Protein AF-A0A6I9YWY0-F1 (afdb_monomer_lite)

InterPro domains:
  IPR008996 Cytokine IL1/FGF [SSF50353] (73-95)

Secondary structure (DSSP, 8-state):
-HHHHHHHHHHHHHHS-S-------S------S---S--HHHHHHHHHHHHHHT-------PPPPP---------B-TTS-EEEE-TTS-EEEE-

Structure (mmCIF, N/CA/C/O backbone):
data_AF-A0A6I9YWY0-F1
#
_entry.id   AF-A0A6I9YWY0-F1
#
loop_
_atom_site.group_PDB
_atom_site.id
_atom_site.type_symbol
_atom_site.label_atom_id
_atom_site.label_alt_id
_atom_site.label_comp_id
_atom_site.label_asym_id
_atom_site.label_entity_id
_atom_site.label_seq_id
_atom_site.pdbx_PDB_ins_code
_atom_site.Cartn_x
_atom_site.Cartn_y
_atom_site.Cartn_z
_atom_site.occupancy
_atom_site.B_iso_or_equiv
_atom_site.auth_seq_id
_atom_site.auth_comp_id
_atom_site.auth_asym_id
_atom_site.auth_atom_id
_atom_site.pdbx_PDB_model_num
ATOM 1 N N . MET A 1 1 ? -9.052 19.949 27.495 1.00 52.38 1 MET A N 1
ATOM 2 C CA . MET A 1 1 ? -10.332 20.537 27.028 1.00 52.38 1 MET A CA 1
ATOM 3 C C . MET A 1 1 ? -11.480 20.469 28.057 1.00 52.38 1 MET A C 1
ATOM 5 O O . MET A 1 1 ? -12.296 21.376 28.067 1.00 52.38 1 MET A O 1
ATOM 9 N N . ALA A 1 2 ? -11.536 19.489 28.977 1.00 59.00 2 ALA A N 1
ATOM 10 C CA . ALA A 1 2 ? -12.603 19.392 29.998 1.00 59.00 2 ALA A CA 1
ATOM 11 C C . ALA A 1 2 ? -12.591 20.495 31.088 1.00 59.00 2 ALA A C 1
ATOM 13 O O . ALA A 1 2 ? -13.635 20.833 31.642 1.00 59.00 2 ALA A O 1
ATOM 14 N N . ALA A 1 3 ? -11.428 21.084 31.387 1.00 71.31 3 ALA A N 1
ATOM 15 C CA . ALA A 1 3 ? -11.296 22.133 32.405 1.00 71.31 3 ALA A CA 1
ATOM 16 C C . ALA A 1 3 ? -12.018 23.442 32.029 1.00 71.31 3 ALA A C 1
ATOM 18 O O . ALA A 1 3 ? -12.588 24.099 32.898 1.00 71.31 3 ALA A O 1
ATOM 19 N N . LEU A 1 4 ? -12.057 23.784 30.735 1.00 73.50 4 LEU A N 1
ATOM 20 C CA . LEU A 1 4 ? -12.709 25.005 30.251 1.00 73.50 4 LEU A CA 1
ATOM 21 C C . LEU A 1 4 ? -14.233 24.924 30.401 1.00 73.50 4 LEU A C 1
ATOM 23 O O . LEU A 1 4 ? -14.849 25.853 30.913 1.00 73.50 4 LEU A O 1
ATOM 27 N N . ALA A 1 5 ? -14.830 23.780 30.057 1.00 78.38 5 ALA A N 1
ATOM 28 C CA . ALA A 1 5 ? -16.263 23.549 30.238 1.00 78.38 5 ALA A CA 1
ATOM 29 C C . ALA A 1 5 ? -16.679 23.632 31.720 1.00 78.38 5 ALA A C 1
ATOM 31 O O . ALA A 1 5 ? -17.687 24.255 32.050 1.00 78.38 5 ALA A O 1
ATOM 32 N N . SER A 1 6 ? -15.870 23.066 32.623 1.00 80.38 6 SER A N 1
ATOM 33 C CA . SER A 1 6 ? -16.100 23.153 3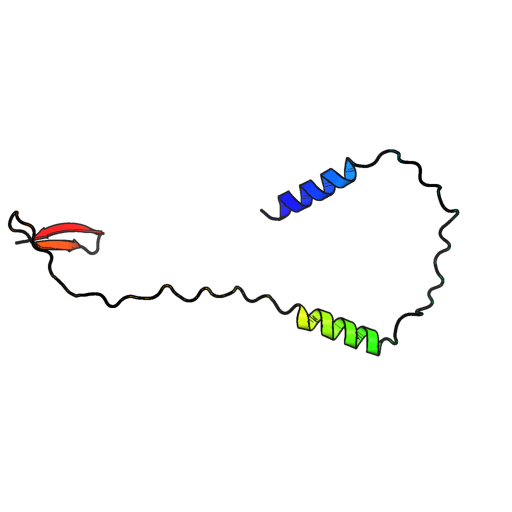4.071 1.00 80.38 6 SER A CA 1
ATOM 34 C C . SER A 1 6 ? -16.016 24.587 34.604 1.00 80.38 6 SER A C 1
ATOM 36 O O . SER A 1 6 ? -16.810 24.956 35.471 1.00 80.38 6 SER A O 1
ATOM 38 N N . SER A 1 7 ? -15.094 25.401 34.076 1.00 82.19 7 SER A N 1
ATOM 39 C CA . SER A 1 7 ? -14.963 26.818 34.443 1.00 82.19 7 SER A CA 1
ATOM 40 C C . SER A 1 7 ? -16.201 27.623 34.029 1.00 82.19 7 SER A C 1
ATOM 42 O O . SER A 1 7 ? -16.809 28.300 34.857 1.00 82.19 7 SER A O 1
ATOM 44 N N . LEU A 1 8 ? -16.667 27.445 32.787 1.00 83.69 8 LEU A N 1
ATOM 45 C CA . LEU A 1 8 ? -17.837 28.157 32.256 1.00 83.69 8 LEU A CA 1
ATOM 46 C C . LEU A 1 8 ? -19.128 27.858 33.036 1.00 83.69 8 LEU A C 1
ATOM 48 O O . LEU A 1 8 ? -19.965 28.741 33.220 1.00 83.69 8 LEU A O 1
ATOM 52 N N . ILE A 1 9 ? -19.299 26.629 33.536 1.00 79.81 9 ILE A N 1
ATOM 53 C CA . ILE A 1 9 ? -20.474 26.256 34.342 1.00 79.81 9 ILE A CA 1
ATOM 54 C C . ILE A 1 9 ? -20.466 26.958 35.706 1.00 79.81 9 ILE A C 1
ATOM 56 O O . ILE A 1 9 ? -21.526 27.392 36.161 1.00 79.81 9 ILE A O 1
ATOM 60 N N . ARG A 1 10 ? -19.302 27.074 36.363 1.00 80.69 10 ARG A N 1
ATOM 61 C CA . ARG A 1 10 ? -19.176 27.800 37.641 1.00 80.69 10 ARG A CA 1
ATOM 62 C C . ARG A 1 10 ? -19.452 29.281 37.446 1.00 80.69 10 ARG A C 1
ATOM 64 O O . ARG A 1 10 ? -20.302 29.830 38.136 1.00 80.69 10 ARG A O 1
ATOM 71 N N . GLN A 1 11 ? -18.854 29.859 36.411 1.00 79.00 11 GLN A N 1
ATOM 72 C CA . GLN A 1 11 ? -19.044 31.259 36.060 1.00 79.00 11 GLN A CA 1
ATOM 73 C C . GLN A 1 11 ? -20.523 31.574 35.766 1.00 79.00 11 GLN A C 1
ATOM 75 O O . GLN A 1 11 ? -21.066 32.554 36.264 1.00 79.00 11 GLN A O 1
ATOM 80 N N . LYS A 1 12 ? -21.233 30.684 35.055 1.00 76.69 12 LYS A N 1
ATOM 81 C CA . LYS A 1 12 ? -22.678 30.828 34.795 1.00 76.69 12 LYS A CA 1
ATOM 82 C C . LYS A 1 12 ? -23.543 30.741 36.061 1.00 76.69 12 LYS A C 1
ATOM 84 O O . LYS A 1 12 ? -24.626 31.320 36.084 1.00 76.69 12 LYS A O 1
ATOM 89 N N . ARG A 1 13 ? -23.111 30.005 37.090 1.00 68.38 13 ARG A N 1
ATOM 90 C CA . ARG A 1 13 ? -23.827 29.916 38.376 1.00 68.38 13 ARG A CA 1
ATOM 91 C C . ARG A 1 13 ? -23.555 31.121 39.267 1.00 68.38 13 ARG A C 1
ATOM 93 O O . ARG A 1 13 ? -24.479 31.575 39.919 1.00 68.38 13 ARG A O 1
ATOM 100 N N . GLU A 1 14 ? -22.334 31.644 39.254 1.00 63.62 14 GLU A N 1
ATOM 101 C CA . GLU A 1 14 ? -21.965 32.840 40.022 1.00 63.62 14 GLU A CA 1
ATOM 102 C C . GLU A 1 14 ? -22.627 34.109 39.469 1.00 63.62 14 GLU A C 1
ATOM 104 O O . GLU A 1 14 ? -23.014 34.982 40.234 1.00 63.62 14 GLU A O 1
ATOM 109 N N . ILE A 1 15 ? -22.830 34.192 38.149 1.00 56.88 15 ILE A N 1
ATOM 110 C CA . ILE A 1 15 ? -23.505 35.338 37.514 1.00 56.88 15 ILE A CA 1
ATOM 111 C C . ILE A 1 15 ? -25.032 35.283 37.705 1.00 56.88 15 ILE A C 1
ATOM 113 O O . ILE A 1 15 ? -25.694 36.318 37.744 1.00 56.88 15 ILE A O 1
ATOM 117 N N . ARG A 1 16 ? -25.614 34.083 37.826 1.00 50.53 16 ARG A N 1
ATOM 118 C CA . ARG A 1 16 ? -27.065 33.881 37.949 1.00 50.53 16 ARG A CA 1
ATOM 119 C C . ARG A 1 16 ? -27.514 33.820 39.410 1.00 50.53 16 ARG A C 1
ATOM 121 O O . ARG A 1 16 ? -28.240 32.896 39.737 1.00 50.53 16 ARG A O 1
ATOM 128 N N . ASP A 1 17 ? -27.102 34.772 40.242 1.00 47.56 17 ASP A N 1
ATOM 129 C CA . ASP A 1 17 ? -27.853 35.178 41.441 1.00 47.56 17 ASP A CA 1
ATOM 130 C C . ASP A 1 17 ? -27.309 36.517 41.976 1.00 47.56 17 ASP A C 1
ATOM 132 O O . ASP A 1 17 ? -26.260 36.574 42.618 1.00 47.56 17 ASP A O 1
ATOM 136 N N . PRO A 1 18 ? -28.063 37.607 41.772 1.00 48.97 18 PRO A N 1
ATOM 137 C CA . PRO A 1 18 ? -28.522 38.329 42.949 1.00 48.97 18 PRO A CA 1
ATOM 138 C C . PRO A 1 18 ? -30.041 38.543 42.905 1.00 48.97 18 PRO A C 1
ATOM 140 O O . PRO A 1 18 ? -30.591 39.045 41.932 1.00 48.97 18 PRO A O 1
ATOM 143 N N . VAL A 1 19 ? -30.698 38.210 44.019 1.00 53.31 19 VAL A N 1
ATOM 144 C CA . VAL A 1 19 ? -32.076 38.603 44.369 1.00 53.31 19 VAL A CA 1
ATOM 145 C C . VAL A 1 19 ? -33.192 37.932 43.550 1.00 53.31 19 VAL A C 1
ATOM 147 O O . VAL A 1 19 ? -33.791 38.495 42.642 1.00 53.31 19 VAL A O 1
ATOM 150 N N . ALA A 1 20 ? -33.597 36.751 44.016 1.00 47.84 20 ALA A N 1
ATOM 151 C CA . ALA A 1 20 ? -35.011 36.398 44.097 1.00 47.84 20 ALA A CA 1
ATOM 152 C C . ALA A 1 20 ? -35.289 35.939 45.534 1.00 47.84 20 ALA A C 1
ATOM 154 O O . ALA A 1 20 ? -34.891 34.853 45.957 1.00 47.84 20 ALA A O 1
ATOM 155 N N . SER A 1 21 ? -35.917 36.827 46.300 1.00 48.72 21 SER A N 1
ATOM 156 C CA . SER A 1 21 ? -36.375 36.643 47.673 1.00 48.72 21 SER A CA 1
ATOM 157 C C . SER A 1 21 ? -37.200 35.361 47.822 1.00 48.72 21 SER A C 1
ATOM 159 O O . SER A 1 21 ? -38.395 35.314 47.542 1.00 48.72 21 SER A O 1
ATOM 161 N N . ARG A 1 22 ? -36.566 34.295 48.313 1.00 56.00 22 ARG A N 1
ATOM 162 C CA . ARG A 1 22 ? -37.280 33.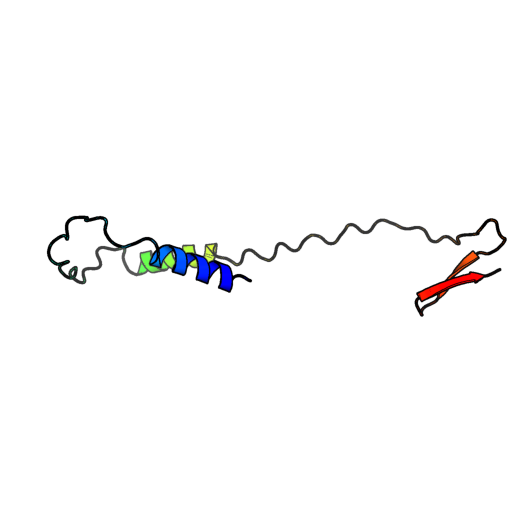214 48.999 1.00 56.00 22 ARG A CA 1
ATOM 163 C C . ARG A 1 22 ? -37.187 33.478 50.500 1.00 56.00 22 ARG A C 1
ATOM 165 O O . ARG A 1 22 ? -36.119 33.890 50.956 1.00 56.00 22 ARG A O 1
ATOM 172 N N . PRO A 1 23 ? -38.269 33.278 51.270 1.00 40.44 23 PRO A N 1
ATOM 173 C CA . PRO A 1 23 ? -38.252 33.534 52.702 1.00 40.44 23 PRO A CA 1
ATOM 174 C C . PRO A 1 23 ? -37.133 32.721 53.358 1.00 40.44 23 PRO A C 1
ATOM 176 O O . PRO A 1 23 ? -37.041 31.503 53.189 1.00 40.44 23 PRO A O 1
ATOM 179 N N . VAL A 1 24 ? -36.265 33.425 54.088 1.00 50.28 24 VAL A N 1
ATOM 180 C CA . VAL A 1 24 ? -35.262 32.838 54.975 1.00 50.28 24 VAL A CA 1
ATOM 181 C C . VAL A 1 24 ? -36.021 32.033 56.022 1.00 50.28 24 VAL A C 1
ATOM 183 O O . VAL A 1 24 ? -36.660 32.598 56.907 1.00 50.28 24 VAL A O 1
ATOM 186 N N . SER A 1 25 ? -35.975 30.702 55.919 1.00 48.38 25 SER A N 1
ATOM 187 C CA . SER A 1 25 ? -36.396 29.859 57.031 1.00 48.38 25 SER A CA 1
ATOM 188 C C . SER A 1 25 ? -35.435 30.127 58.184 1.00 48.38 25 SER A C 1
ATOM 190 O O . SER A 1 25 ? -34.224 29.927 58.045 1.00 48.38 25 SER A O 1
ATOM 192 N N . THR A 1 26 ? -35.992 30.598 59.291 1.00 52.28 26 THR A N 1
ATOM 193 C CA . THR A 1 26 ? -35.366 30.703 60.606 1.00 52.28 26 THR A CA 1
ATOM 194 C C . THR A 1 26 ? -34.376 29.562 60.846 1.00 52.28 26 THR A C 1
ATOM 196 O O . THR A 1 26 ? -34.721 28.399 60.669 1.00 52.28 26 THR A O 1
ATOM 199 N N . GLN A 1 27 ? -33.134 29.929 61.194 1.00 50.78 27 GLN A N 1
ATO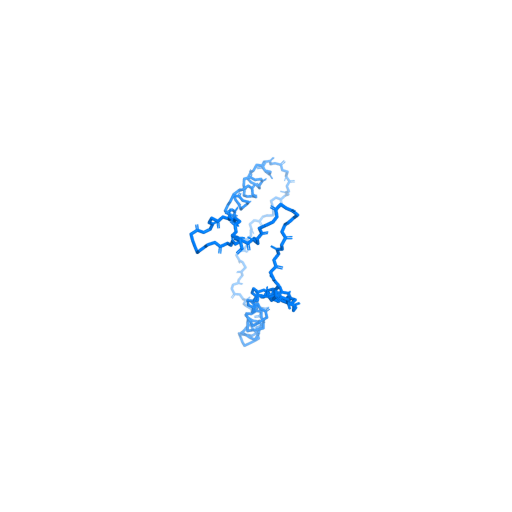M 200 C CA . GLN A 1 27 ? -32.085 29.095 61.799 1.00 50.78 27 GLN A CA 1
ATOM 201 C C . GLN A 1 27 ? -32.211 27.591 61.497 1.00 50.78 27 GLN A C 1
ATOM 203 O O . GLN A 1 27 ? -32.950 26.874 62.178 1.00 50.78 27 GLN A O 1
ATOM 208 N N . ARG A 1 28 ? -31.438 27.075 60.529 1.00 49.78 28 ARG A N 1
ATOM 209 C CA . ARG A 1 28 ? -31.241 25.623 60.408 1.00 49.78 28 ARG A CA 1
ATOM 210 C C . ARG A 1 28 ? -30.620 25.126 61.711 1.00 49.78 28 ARG A C 1
ATOM 212 O O . ARG A 1 28 ? -29.408 25.201 61.892 1.00 49.78 28 ARG A O 1
ATOM 219 N N . LYS A 1 29 ? -31.459 24.614 62.616 1.00 50.78 29 LYS A N 1
ATOM 220 C CA . LYS A 1 29 ? -31.013 23.791 63.735 1.00 50.78 29 LYS A CA 1
ATOM 221 C C . LYS A 1 29 ? -30.114 22.716 63.137 1.00 50.78 29 LYS A C 1
ATOM 223 O O . LYS A 1 29 ? -30.541 21.999 62.231 1.00 50.78 29 LYS A O 1
ATOM 228 N N . VAL A 1 30 ? -28.870 22.647 63.607 1.00 47.72 30 VAL A N 1
ATOM 229 C CA . VAL A 1 30 ? -27.972 21.532 63.310 1.00 47.72 30 VAL A CA 1
ATOM 230 C C . VAL A 1 30 ? -28.758 20.267 63.624 1.00 47.72 30 VAL A C 1
ATOM 232 O O . VAL A 1 30 ? -29.171 20.059 64.766 1.00 47.72 30 VAL A O 1
ATOM 235 N N . CYS A 1 31 ? -29.052 19.477 62.590 1.00 41.75 31 CYS A N 1
ATOM 236 C CA . CYS A 1 31 ? -29.730 18.204 62.759 1.00 41.75 31 CYS A CA 1
ATOM 237 C C . CYS A 1 31 ? -28.954 17.403 63.814 1.00 41.75 31 CYS A C 1
ATOM 239 O O . CYS A 1 31 ? -27.723 17.328 63.715 1.00 41.75 31 CYS A O 1
ATOM 241 N N . PRO A 1 32 ? -29.620 16.815 64.823 1.00 50.41 32 PRO A N 1
ATOM 242 C CA . PRO A 1 32 ? -28.929 15.952 65.764 1.00 50.41 32 PRO A CA 1
ATOM 243 C C . PRO A 1 32 ? -28.230 14.858 64.957 1.00 50.41 32 PRO A C 1
ATOM 245 O O . PRO A 1 32 ? -28.815 14.319 64.014 1.00 50.41 32 PRO A O 1
ATOM 248 N N . ARG A 1 33 ? -26.968 14.568 65.297 1.00 56.31 33 ARG A N 1
ATOM 249 C CA . ARG A 1 33 ? -26.196 13.428 64.779 1.00 56.31 33 ARG A CA 1
ATOM 250 C C . ARG A 1 33 ? -26.906 12.121 65.146 1.00 56.31 33 ARG A C 1
ATOM 252 O O . ARG A 1 33 ? -26.511 11.419 66.063 1.00 56.31 33 ARG A O 1
ATOM 259 N N . GLY A 1 34 ? -27.990 11.830 64.445 1.00 48.06 34 GLY A N 1
ATOM 260 C CA . GLY A 1 34 ? -28.785 10.626 64.551 1.00 48.06 34 GLY A CA 1
ATOM 261 C C . GLY A 1 34 ? -28.807 9.991 63.178 1.00 48.06 34 GLY A C 1
ATOM 262 O O . GLY A 1 34 ? -29.538 10.431 62.292 1.00 48.06 34 GLY A O 1
ATOM 263 N N . THR A 1 35 ? -27.984 8.968 62.984 1.00 54.84 35 THR A N 1
ATOM 264 C CA . THR A 1 35 ? -28.002 8.130 61.787 1.00 54.84 35 THR A CA 1
ATOM 265 C C . THR A 1 35 ? -29.304 7.329 61.755 1.00 54.84 35 THR A C 1
ATOM 267 O O . THR A 1 35 ? -29.335 6.158 62.115 1.00 54.84 35 THR A O 1
ATOM 270 N N . LYS A 1 36 ? -30.400 7.945 61.300 1.00 57.81 36 LYS A N 1
ATOM 271 C CA . LYS A 1 36 ? -31.608 7.236 60.836 1.00 57.81 36 LYS A CA 1
ATOM 272 C C . LYS A 1 36 ? -31.444 6.752 59.392 1.00 57.81 36 LYS A C 1
ATOM 274 O O . LYS A 1 36 ? -32.366 6.814 58.589 1.00 57.81 36 LYS A O 1
ATOM 279 N N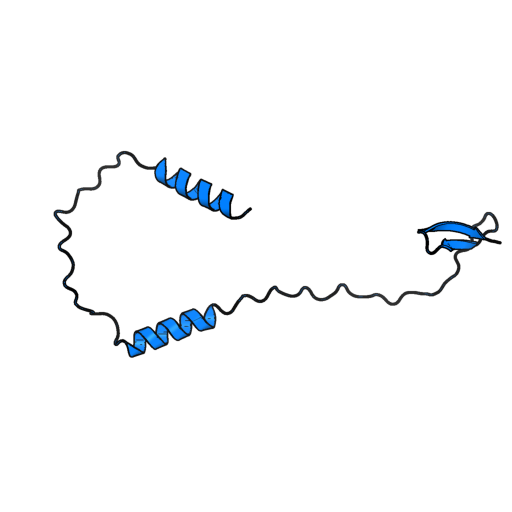 . SER A 1 37 ? -30.248 6.313 59.035 1.00 57.75 37 SER A N 1
ATOM 280 C CA . SER A 1 37 ? -29.923 5.827 57.703 1.00 57.75 37 SER A CA 1
ATOM 281 C C . SER A 1 37 ? -29.236 4.490 57.886 1.00 57.75 37 SER A C 1
ATOM 283 O O . SER A 1 37 ? -28.152 4.470 58.456 1.00 57.75 37 SER A O 1
ATOM 285 N N . LEU A 1 38 ? -29.923 3.422 57.467 1.00 60.19 38 LEU A N 1
ATOM 286 C CA . LEU A 1 38 ? -29.392 2.133 57.019 1.00 60.19 38 LEU A CA 1
ATOM 287 C C . LEU A 1 38 ? -28.131 1.646 57.763 1.00 60.19 38 LEU A C 1
ATOM 289 O O . LEU A 1 38 ? -27.061 2.232 57.610 1.00 60.19 38 LEU A O 1
ATOM 293 N N . CYS A 1 39 ? -28.233 0.549 58.527 1.00 66.94 39 CYS A N 1
ATOM 294 C CA . CYS A 1 39 ? -27.101 0.003 59.285 1.00 66.94 39 CYS A CA 1
ATOM 295 C C . CYS A 1 39 ? -25.812 0.001 58.441 1.00 66.94 39 CYS A C 1
ATOM 297 O O . CYS A 1 39 ? -25.858 -0.267 57.241 1.00 66.94 39 CYS A O 1
ATOM 299 N N . GLN A 1 40 ? -24.666 0.318 59.049 1.00 70.69 40 GLN A N 1
ATOM 300 C CA . GLN A 1 40 ? -23.368 0.478 58.372 1.00 70.69 40 GLN A CA 1
ATOM 301 C C . GLN A 1 40 ? -23.091 -0.615 57.321 1.00 70.69 40 GLN A C 1
ATOM 303 O O . GLN A 1 40 ? -22.548 -0.330 56.258 1.00 70.69 40 GLN A O 1
ATOM 308 N N . LYS A 1 41 ? -23.544 -1.849 57.584 1.00 70.12 41 LYS A N 1
ATOM 309 C CA . LYS A 1 41 ? -23.509 -2.991 56.660 1.00 70.12 41 LYS A CA 1
ATOM 310 C C . LYS A 1 41 ? -24.295 -2.756 55.368 1.00 70.12 41 LYS A C 1
ATOM 312 O O . LYS A 1 41 ? -23.767 -3.008 54.294 1.00 70.12 41 LYS A O 1
ATOM 317 N N . GLN A 1 42 ? -25.529 -2.260 55.439 1.00 69.38 42 GLN A N 1
ATOM 318 C CA . GLN A 1 42 ? -26.295 -1.927 54.242 1.00 69.38 42 GLN A CA 1
ATOM 319 C C . GLN A 1 42 ? -25.696 -0.729 53.491 1.00 69.38 42 GLN A C 1
ATOM 321 O O . GLN A 1 42 ? -25.727 -0.720 52.263 1.00 69.38 42 GLN A O 1
ATOM 326 N N . LEU A 1 43 ? -25.105 0.247 54.190 1.00 77.00 43 LEU A N 1
ATOM 327 C CA . LEU A 1 43 ? -24.384 1.338 53.529 1.00 77.00 43 LEU A CA 1
ATOM 328 C C . LEU A 1 43 ? -23.134 0.817 52.803 1.00 77.00 43 LEU A C 1
ATOM 330 O O . LEU A 1 43 ? -22.893 1.190 51.660 1.00 77.00 43 LEU A O 1
ATOM 334 N N . LEU A 1 44 ? -22.383 -0.100 53.420 1.00 72.44 44 LEU A N 1
ATOM 335 C CA . LEU A 1 44 ? -21.261 -0.803 52.795 1.00 72.44 44 LEU A CA 1
ATOM 336 C C . LEU A 1 44 ? -21.718 -1.616 51.579 1.00 72.44 44 LEU A C 1
ATOM 338 O O . LEU A 1 44 ? -21.096 -1.508 50.530 1.00 72.44 44 LEU A O 1
ATOM 342 N N . ILE A 1 45 ? -22.823 -2.363 51.669 1.00 74.44 45 ILE A N 1
ATOM 343 C CA . ILE A 1 45 ? -23.405 -3.117 50.542 1.00 74.44 45 ILE A CA 1
ATOM 344 C C . ILE A 1 45 ? -23.814 -2.172 49.408 1.00 74.44 45 ILE A C 1
ATOM 346 O O . ILE A 1 45 ? -23.531 -2.447 48.243 1.00 74.44 45 ILE A O 1
ATOM 350 N N . LEU A 1 46 ? -24.447 -1.044 49.735 1.00 72.19 46 LEU A N 1
ATOM 351 C CA . LEU A 1 46 ? -24.850 -0.040 48.760 1.00 72.19 46 LEU A CA 1
ATOM 352 C C . LEU A 1 46 ? -23.623 0.563 48.070 1.00 72.19 46 LEU A C 1
ATOM 354 O O . LEU A 1 46 ? -23.554 0.518 46.848 1.00 72.19 46 LEU A O 1
ATOM 358 N N . ILE A 1 47 ? -22.624 1.025 48.834 1.00 70.00 47 ILE A N 1
ATOM 359 C CA . ILE A 1 47 ? -21.356 1.565 48.314 1.00 70.00 47 ILE A CA 1
ATOM 360 C C . ILE A 1 47 ? -20.628 0.524 47.454 1.00 70.00 47 ILE A C 1
ATOM 362 O O . ILE A 1 47 ? -20.122 0.867 46.389 1.00 70.00 47 ILE A O 1
ATOM 366 N N . SER A 1 48 ? -20.624 -0.745 47.866 1.00 66.00 48 SER A N 1
ATOM 367 C CA . SER A 1 48 ? -20.050 -1.854 47.094 1.00 66.00 48 SER A CA 1
ATOM 368 C C . SER A 1 48 ? -20.749 -2.009 45.746 1.00 66.00 48 SER A C 1
ATOM 370 O O . SER A 1 48 ? -20.083 -2.143 44.727 1.00 66.00 48 SER A O 1
ATOM 372 N N . LYS A 1 49 ? -22.084 -1.906 45.707 1.00 63.31 49 LYS A N 1
ATOM 373 C CA . LYS A 1 49 ? -22.853 -1.967 44.457 1.00 63.31 49 LYS A CA 1
ATOM 374 C C . LYS A 1 49 ? -22.593 -0.764 43.548 1.00 63.31 49 LYS A C 1
ATOM 376 O O . LYS A 1 49 ? -22.354 -0.955 42.361 1.00 63.31 49 LYS A O 1
ATOM 381 N N . VAL A 1 50 ? -22.560 0.465 44.074 1.00 62.38 50 VAL A N 1
ATOM 382 C CA . VAL A 1 50 ? -22.297 1.652 43.229 1.00 62.38 50 VAL A CA 1
ATOM 383 C C . VAL A 1 50 ? -20.839 1.742 42.773 1.00 62.38 50 VAL A C 1
ATOM 385 O O . VAL A 1 50 ? -20.575 2.227 41.676 1.00 62.38 50 VAL A O 1
ATOM 388 N N . ARG A 1 51 ? -19.881 1.251 43.571 1.00 55.84 51 ARG A N 1
ATOM 389 C CA . ARG A 1 51 ? -18.452 1.268 43.220 1.00 55.84 51 ARG A CA 1
ATOM 390 C C . ARG A 1 51 ? -18.070 0.154 42.243 1.00 55.84 51 ARG A C 1
ATOM 392 O O . ARG A 1 51 ? -17.142 0.352 41.465 1.00 55.84 51 ARG A O 1
ATOM 399 N N . LEU A 1 52 ? -18.795 -0.970 42.242 1.00 54.44 52 LEU A N 1
ATOM 400 C CA . LEU A 1 52 ? -18.563 -2.093 41.326 1.00 54.44 52 LEU A CA 1
ATOM 401 C C . LEU A 1 52 ? -19.323 -1.946 39.992 1.00 54.44 52 LEU A C 1
ATOM 403 O O . LEU A 1 52 ? -18.814 -2.364 38.958 1.00 54.44 52 LEU A O 1
ATOM 407 N N . CYS A 1 53 ? -20.484 -1.279 39.974 1.00 53.78 53 CYS A N 1
ATOM 408 C CA . CYS A 1 53 ? -21.206 -0.957 38.732 1.00 53.78 53 CYS A CA 1
ATOM 409 C C . CYS A 1 53 ? -20.694 0.317 38.029 1.00 53.78 53 CYS A C 1
ATOM 411 O O . CYS A 1 53 ? -21.065 0.578 36.890 1.00 53.78 53 CYS A O 1
ATOM 413 N N . GLY A 1 54 ? -19.810 1.089 38.673 1.00 54.38 54 GLY A N 1
ATOM 414 C CA . GLY A 1 54 ? -19.022 2.159 38.047 1.00 54.38 54 GLY A CA 1
ATOM 415 C C . GLY A 1 54 ? -17.749 1.652 37.362 1.00 54.38 54 GLY A C 1
ATOM 416 O O . GLY A 1 54 ? -16.845 2.447 37.090 1.00 54.38 54 GLY A O 1
ATOM 417 N N . GLY A 1 55 ? -17.657 0.332 37.139 1.00 59.44 55 GLY A N 1
ATOM 418 C CA . GLY A 1 55 ? -16.590 -0.315 36.392 1.00 59.44 55 GLY A CA 1
ATOM 419 C C . GLY A 1 55 ? -16.335 0.473 35.122 1.00 59.44 55 GLY A C 1
ATOM 420 O O . GLY A 1 55 ? -17.247 0.684 34.324 1.00 59.44 55 GLY A O 1
ATOM 421 N N . ARG A 1 56 ? -15.104 0.988 35.027 1.00 59.44 56 ARG A N 1
ATOM 422 C CA . ARG A 1 56 ? -14.546 1.736 33.902 1.00 59.44 56 ARG A CA 1
ATOM 423 C C . ARG A 1 56 ? -15.253 1.272 32.645 1.00 59.44 56 ARG A C 1
ATOM 425 O O . ARG A 1 56 ? -15.101 0.107 32.284 1.00 59.44 56 ARG A O 1
ATOM 432 N N . LYS A 1 57 ? -16.050 2.152 32.030 1.00 57.50 57 LYS A N 1
ATOM 433 C CA . LYS A 1 57 ? -16.523 1.946 30.666 1.00 57.50 57 LYS A CA 1
ATOM 434 C C . LYS A 1 57 ? -15.236 1.779 29.877 1.00 57.50 57 LYS A C 1
ATOM 436 O O . LYS A 1 57 ? -14.548 2.767 29.617 1.00 57.50 57 LYS A O 1
ATOM 441 N N . GLY A 1 58 ? -14.826 0.519 29.704 1.00 63.19 58 GLY A N 1
ATOM 442 C CA . GLY A 1 58 ? -13.605 0.159 29.021 1.00 63.19 58 GLY A CA 1
ATOM 443 C C . GLY A 1 58 ? -13.666 0.938 27.734 1.00 63.19 58 GLY A C 1
ATOM 444 O O . GLY A 1 58 ? -14.739 1.011 27.123 1.00 63.19 58 GLY A O 1
ATOM 445 N N . ARG A 1 59 ? -12.576 1.634 27.409 1.00 63.56 59 ARG A N 1
ATOM 446 C CA . ARG A 1 59 ? -12.410 2.230 26.091 1.00 63.56 59 ARG A CA 1
ATOM 447 C C . ARG A 1 59 ? -12.899 1.161 25.127 1.00 63.56 59 ARG A C 1
ATOM 449 O O . ARG A 1 59 ? -12.346 0.067 25.145 1.00 63.56 59 ARG A O 1
ATOM 456 N N . LEU A 1 60 ? -14.037 1.416 24.481 1.00 68.38 60 LEU A N 1
ATOM 457 C CA . LEU A 1 60 ? -14.648 0.455 23.582 1.00 68.38 60 LEU A CA 1
ATOM 458 C C . LEU A 1 60 ? -13.594 0.322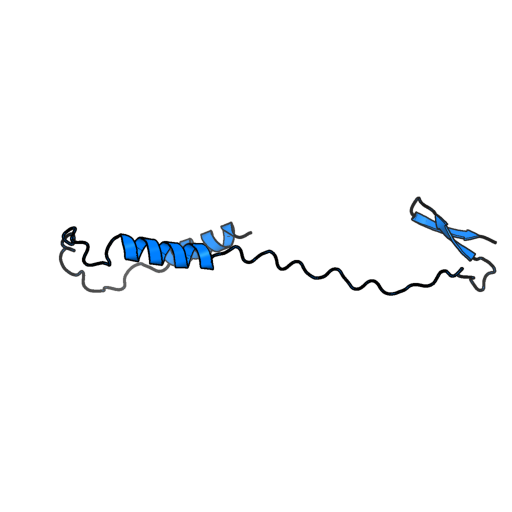 22.489 1.00 68.38 60 LEU A C 1
ATOM 460 O O . LEU A 1 60 ? -13.436 1.252 21.697 1.00 68.38 60 LEU A O 1
ATOM 464 N N . GLU A 1 61 ? -12.752 -0.708 22.587 1.00 74.00 61 GLU A N 1
ATOM 465 C CA . GLU A 1 61 ? -11.711 -0.968 21.608 1.00 74.00 61 GLU A CA 1
ATOM 466 C C . GLU A 1 61 ? -12.479 -1.147 20.316 1.00 74.00 61 GLU A C 1
ATOM 468 O O . GLU A 1 61 ? -13.280 -2.076 20.171 1.00 74.00 61 GLU A O 1
ATOM 473 N N . LYS A 1 62 ? -12.360 -0.144 19.442 1.00 79.69 62 LYS A N 1
ATOM 474 C CA . LYS A 1 62 ? -12.947 -0.240 18.121 1.00 79.69 62 LYS A CA 1
ATOM 475 C C . LYS A 1 62 ? -12.347 -1.500 17.513 1.00 79.69 62 LYS A C 1
ATOM 477 O O . LYS A 1 62 ? -11.126 -1.655 17.595 1.00 79.69 62 LYS A O 1
ATOM 482 N N . PRO A 1 63 ? -13.174 -2.397 16.955 1.00 81.06 63 PRO A N 1
ATOM 483 C CA . PRO A 1 63 ? -12.625 -3.517 16.219 1.00 81.06 63 PRO A CA 1
ATOM 484 C C . PRO A 1 63 ? -11.647 -2.959 15.174 1.00 81.06 63 PRO A C 1
ATOM 486 O O . PRO A 1 63 ? -11.917 -1.886 14.621 1.00 81.06 63 PRO A O 1
ATOM 489 N N . PRO A 1 64 ? -10.501 -3.625 14.958 1.00 84.50 64 PRO A N 1
ATOM 490 C CA . PRO A 1 64 ? -9.559 -3.202 13.935 1.00 84.50 64 PRO A CA 1
ATOM 491 C C . PRO A 1 64 ? -10.282 -3.136 12.591 1.00 84.50 64 PRO A C 1
ATOM 493 O O . PRO A 1 64 ? -11.191 -3.932 12.331 1.00 84.50 64 PRO A O 1
ATOM 496 N N . ASP A 1 65 ? -9.886 -2.183 11.752 1.00 88.56 65 ASP A N 1
ATOM 497 C CA . ASP A 1 65 ? -10.486 -2.043 10.431 1.00 88.56 65 ASP A CA 1
ATOM 498 C C . ASP A 1 65 ? -10.349 -3.366 9.654 1.00 88.56 65 ASP A C 1
ATOM 500 O O . ASP A 1 65 ? -9.297 -4.018 9.717 1.00 88.56 65 ASP A O 1
ATOM 504 N N . PRO A 1 66 ? -11.407 -3.806 8.949 1.00 91.38 66 PRO A N 1
ATOM 505 C CA . PRO A 1 66 ? -11.387 -5.077 8.246 1.00 91.38 66 PRO A CA 1
ATOM 506 C C . PRO A 1 66 ? -10.294 -5.058 7.174 1.00 91.38 66 PRO A C 1
ATOM 508 O O . PRO A 1 66 ? -10.326 -4.253 6.243 1.00 91.38 66 PRO A O 1
ATOM 511 N N . GLN A 1 67 ? -9.327 -5.968 7.290 1.00 91.00 67 GLN A N 1
ATOM 512 C CA . GLN A 1 67 ? -8.301 -6.147 6.269 1.00 91.00 67 GLN A CA 1
ATOM 513 C C . GLN A 1 67 ? -8.897 -6.933 5.104 1.00 91.00 67 GLN A C 1
ATOM 515 O O . GLN A 1 67 ? -9.275 -8.098 5.243 1.00 91.00 67 GLN A O 1
ATOM 520 N N . LEU A 1 68 ? -8.998 -6.286 3.947 1.00 94.06 68 LEU A N 1
ATOM 521 C CA . LEU A 1 68 ? -9.410 -6.949 2.717 1.00 94.06 68 LEU A CA 1
ATOM 522 C C . LEU A 1 68 ? -8.252 -7.774 2.152 1.00 94.06 68 LEU A C 1
ATOM 524 O O . LEU A 1 68 ? -7.081 -7.408 2.270 1.00 94.06 68 LEU A O 1
ATOM 528 N N . LYS A 1 69 ? -8.581 -8.885 1.492 1.00 94.56 69 LYS A N 1
ATOM 529 C CA . LYS A 1 69 ? -7.588 -9.693 0.785 1.00 94.56 69 LYS A CA 1
ATOM 530 C C . LYS A 1 69 ? -7.1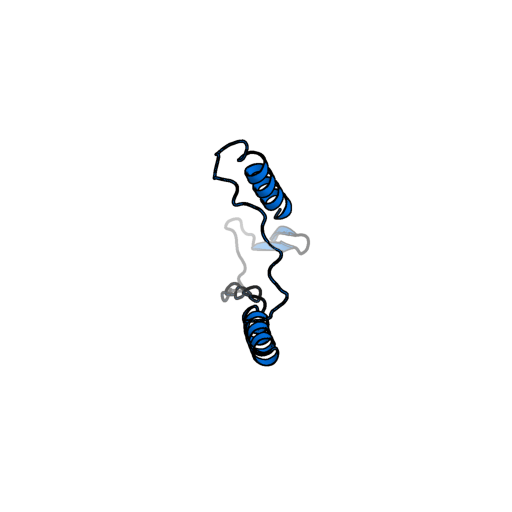51 -8.962 -0.488 1.00 94.56 69 LYS A C 1
ATOM 532 O O . LYS A 1 69 ? -7.949 -8.793 -1.405 1.00 94.56 69 LYS A O 1
ATOM 537 N N . GLY A 1 70 ? -5.898 -8.513 -0.519 1.00 94.81 70 GLY A N 1
ATOM 538 C CA . GLY A 1 70 ? -5.293 -7.857 -1.680 1.00 94.81 70 GLY A CA 1
ATOM 539 C C . GLY A 1 70 ? -4.794 -8.835 -2.749 1.00 94.81 70 GLY A C 1
ATOM 540 O O . GLY A 1 70 ? -4.822 -10.054 -2.564 1.00 94.81 70 GLY A O 1
ATOM 541 N N . ILE A 1 71 ? -4.297 -8.278 -3.858 1.00 97.62 71 ILE A N 1
ATOM 542 C CA . ILE A 1 71 ? -3.616 -9.015 -4.931 1.00 97.62 71 ILE A CA 1
ATOM 543 C C . ILE A 1 71 ? -2.167 -8.552 -5.072 1.00 97.62 71 ILE A C 1
ATOM 545 O O . ILE A 1 71 ? -1.853 -7.383 -4.855 1.00 97.62 71 ILE A O 1
ATOM 549 N N . ILE A 1 72 ? -1.297 -9.472 -5.486 1.00 97.44 72 ILE A N 1
ATOM 550 C CA . ILE A 1 72 ? 0.076 -9.155 -5.881 1.00 97.44 72 ILE A CA 1
ATOM 551 C C . ILE A 1 72 ? 0.073 -8.997 -7.399 1.00 97.44 72 ILE A C 1
ATOM 553 O O . ILE A 1 72 ? -0.087 -9.976 -8.124 1.00 97.44 72 ILE A O 1
ATOM 557 N N . THR A 1 73 ? 0.219 -7.764 -7.880 1.00 97.31 73 THR A N 1
ATOM 558 C CA . THR A 1 73 ? 0.244 -7.464 -9.315 1.00 97.31 73 THR A CA 1
ATOM 559 C C . THR A 1 73 ? 1.292 -6.411 -9.637 1.00 97.31 73 THR A C 1
ATOM 561 O O . THR A 1 73 ? 1.491 -5.466 -8.875 1.00 97.31 73 THR A O 1
ATOM 564 N N . LYS A 1 74 ? 1.937 -6.549 -10.797 1.00 96.75 74 LYS A N 1
ATOM 565 C CA . LYS A 1 74 ? 2.715 -5.462 -11.397 1.00 96.75 74 LYS A CA 1
ATOM 566 C C . LYS A 1 74 ? 1.762 -4.556 -12.172 1.00 96.75 74 LYS A C 1
ATOM 568 O O . LYS A 1 74 ? 0.852 -5.049 -12.837 1.00 96.75 74 LYS A O 1
ATOM 573 N N . LEU A 1 75 ? 1.964 -3.246 -12.089 1.00 97.62 75 LEU A N 1
ATOM 574 C CA . LEU A 1 75 ? 1.170 -2.271 -12.835 1.00 97.62 75 LEU A CA 1
ATOM 575 C C . LEU A 1 75 ? 1.995 -1.776 -14.018 1.00 97.62 75 LEU A C 1
ATOM 577 O O . LEU A 1 75 ? 3.003 -1.108 -13.819 1.00 97.62 75 LEU A O 1
ATOM 581 N N . PHE A 1 76 ? 1.586 -2.129 -15.235 1.00 97.69 76 PHE A N 1
ATOM 582 C CA . PHE A 1 76 ? 2.241 -1.694 -16.468 1.00 97.69 76 PHE A CA 1
ATOM 583 C C . PHE A 1 76 ? 1.511 -0.487 -17.056 1.00 97.69 76 PHE A C 1
ATOM 585 O O . PHE A 1 76 ? 0.292 -0.512 -17.241 1.00 97.69 76 PHE A O 1
ATOM 592 N N . CYS A 1 77 ? 2.247 0.579 -17.347 1.00 95.12 77 CYS A N 1
ATOM 593 C CA . CYS A 1 77 ? 1.707 1.776 -17.969 1.00 95.12 77 CYS A CA 1
ATOM 594 C C . CYS A 1 77 ? 1.761 1.668 -19.500 1.00 95.12 77 CYS A C 1
ATOM 596 O O . CYS A 1 77 ? 2.631 1.014 -20.074 1.00 95.12 77 CYS A O 1
ATOM 598 N N . ARG A 1 78 ? 0.860 2.380 -20.189 1.00 97.25 78 ARG A N 1
ATOM 599 C CA . ARG A 1 78 ? 0.828 2.409 -21.664 1.00 97.25 78 ARG A CA 1
ATOM 600 C C . ARG A 1 78 ? 2.111 2.963 -22.295 1.00 97.25 78 ARG A C 1
ATOM 602 O O . ARG A 1 78 ? 2.377 2.670 -23.452 1.00 97.25 78 ARG A O 1
ATOM 609 N N . HIS A 1 79 ? 2.900 3.733 -21.543 1.00 95.31 79 HIS A N 1
ATOM 610 C CA . HIS A 1 79 ? 4.171 4.299 -21.999 1.00 95.31 79 HIS A CA 1
ATOM 611 C C . HIS A 1 79 ? 5.339 3.298 -21.972 1.00 95.31 79 HIS A C 1
ATOM 613 O O . HIS A 1 79 ? 6.450 3.677 -22.328 1.00 95.31 79 HIS A O 1
ATOM 619 N N . GLY A 1 80 ? 5.111 2.042 -21.567 1.00 97.31 80 GLY A N 1
ATOM 620 C CA . GLY A 1 80 ? 6.135 0.998 -21.632 1.00 97.31 80 GLY A CA 1
ATOM 621 C C . GLY A 1 80 ? 6.955 0.805 -20.356 1.00 97.31 80 GLY A C 1
ATOM 622 O O . GLY A 1 80 ? 8.083 0.333 -20.444 1.00 97.31 80 GLY A O 1
ATOM 623 N N . PHE A 1 81 ? 6.416 1.171 -19.190 1.00 98.12 81 PHE A N 1
ATOM 624 C CA . PHE A 1 81 ? 7.104 1.049 -17.901 1.00 98.12 81 PHE A CA 1
ATOM 625 C C . PHE A 1 81 ? 6.213 0.377 -16.854 1.00 98.12 81 PHE A C 1
ATOM 627 O O . PHE A 1 81 ? 4.994 0.554 -16.848 1.00 98.12 81 PHE A O 1
ATOM 634 N N . TYR A 1 82 ? 6.818 -0.346 -15.922 1.00 98.19 82 TYR A N 1
ATOM 635 C CA . TYR A 1 82 ? 6.189 -0.838 -14.705 1.00 98.19 82 TYR A CA 1
ATOM 636 C C . TYR A 1 82 ? 6.300 0.188 -13.580 1.00 98.19 82 TYR A C 1
ATOM 638 O O . TYR A 1 82 ? 7.360 0.777 -13.376 1.00 98.19 82 TYR A O 1
ATOM 646 N N . LEU A 1 83 ? 5.218 0.366 -12.822 1.00 97.44 83 LEU A N 1
ATOM 647 C CA . LEU A 1 83 ? 5.222 1.178 -11.609 1.00 97.44 83 LEU A CA 1
ATOM 648 C C . LEU A 1 83 ? 6.115 0.528 -10.547 1.00 97.44 83 LEU A C 1
ATOM 650 O O . LEU A 1 83 ? 5.890 -0.625 -10.169 1.00 97.44 83 LEU A O 1
ATOM 654 N N . GLN A 1 84 ? 7.077 1.290 -10.037 1.00 97.31 84 GLN A N 1
ATOM 655 C CA . GLN A 1 84 ? 7.962 0.894 -8.954 1.00 97.31 84 GLN A CA 1
ATOM 656 C C . GLN A 1 84 ? 7.884 1.918 -7.821 1.00 97.31 84 GLN A C 1
ATOM 658 O O . GLN A 1 84 ? 7.935 3.123 -8.051 1.00 97.31 84 GLN A O 1
ATOM 663 N N . VAL A 1 85 ? 7.743 1.423 -6.592 1.00 97.50 85 VAL A N 1
ATOM 664 C CA . VAL A 1 85 ? 7.803 2.235 -5.373 1.00 97.50 85 VAL A CA 1
ATOM 665 C C . VAL A 1 85 ? 9.035 1.801 -4.597 1.00 97.50 85 VAL A C 1
ATOM 667 O O . VAL A 1 85 ? 9.203 0.611 -4.317 1.00 97.50 85 VAL A O 1
ATOM 670 N N . HIS A 1 86 ? 9.906 2.750 -4.283 1.00 97.19 86 HIS A N 1
ATOM 671 C CA . HIS A 1 86 ? 11.143 2.504 -3.558 1.00 97.19 86 HIS A CA 1
ATOM 672 C C . HIS A 1 86 ? 10.948 2.658 -2.036 1.00 97.19 86 HIS A C 1
ATOM 674 O O . HIS A 1 86 ? 9.975 3.271 -1.589 1.00 97.19 86 HIS A O 1
ATOM 680 N N . PRO A 1 87 ? 11.853 2.106 -1.203 1.00 97.88 87 PRO A N 1
ATOM 681 C CA . PRO A 1 87 ? 11.740 2.180 0.258 1.00 97.88 87 PRO A CA 1
ATOM 682 C C . PRO A 1 87 ? 11.820 3.597 0.849 1.00 97.88 87 PRO A C 1
ATOM 684 O O . PRO A 1 87 ? 11.317 3.828 1.943 1.00 97.88 87 PRO A O 1
ATOM 687 N N . ASP A 1 88 ? 12.446 4.537 0.141 1.00 97.50 88 ASP A N 1
ATOM 688 C CA . ASP A 1 88 ? 12.489 5.970 0.465 1.00 97.50 88 ASP A CA 1
ATOM 689 C C . ASP A 1 88 ? 11.171 6.698 0.133 1.00 97.50 88 ASP A C 1
ATOM 691 O O . ASP A 1 88 ? 11.002 7.865 0.482 1.00 97.50 88 ASP A O 1
ATOM 695 N N . GLY A 1 89 ? 10.224 6.008 -0.510 1.00 97.44 89 GLY A N 1
ATOM 696 C CA . GLY A 1 89 ? 8.917 6.533 -0.894 1.00 97.44 89 GLY A CA 1
ATOM 697 C C . GLY A 1 89 ? 8.872 7.168 -2.284 1.00 97.44 89 GLY A C 1
ATOM 698 O O . GLY A 1 89 ? 7.810 7.653 -2.679 1.00 97.44 89 GLY A O 1
ATOM 699 N N . SER A 1 90 ? 9.975 7.160 -3.041 1.00 97.44 90 SER A N 1
ATOM 700 C CA . SER A 1 90 ? 9.970 7.613 -4.434 1.00 97.44 90 SER A CA 1
ATOM 701 C C . SER A 1 90 ? 9.175 6.649 -5.329 1.00 97.44 90 SER A C 1
ATOM 703 O O . SER A 1 90 ? 9.112 5.438 -5.085 1.00 97.44 90 SER A O 1
ATOM 705 N N . ILE A 1 91 ? 8.507 7.202 -6.347 1.00 97.62 91 ILE A N 1
ATOM 706 C CA . ILE A 1 91 ? 7.662 6.460 -7.291 1.00 97.62 91 ILE A CA 1
ATOM 707 C C . ILE A 1 91 ? 8.202 6.696 -8.697 1.00 97.62 91 ILE A C 1
ATOM 709 O O . ILE A 1 91 ? 8.173 7.823 -9.190 1.00 97.62 91 ILE A O 1
ATOM 713 N N . GLU A 1 92 ? 8.652 5.630 -9.348 1.00 96.62 92 GLU A N 1
ATOM 714 C CA . GLU A 1 92 ? 9.306 5.690 -10.654 1.00 96.62 92 GLU A CA 1
ATOM 715 C C . GLU A 1 92 ? 8.788 4.604 -11.610 1.00 96.62 92 GLU A C 1
ATOM 717 O O . GLU A 1 92 ? 8.002 3.724 -11.241 1.00 96.62 92 GLU A O 1
ATOM 722 N N . GLY A 1 93 ? 9.197 4.701 -12.878 1.00 96.62 93 GLY A N 1
ATOM 723 C CA . GLY A 1 93 ? 8.906 3.718 -13.918 1.00 96.62 93 GLY A CA 1
ATOM 724 C C . GLY A 1 93 ? 10.150 2.910 -14.278 1.00 96.62 93 GLY A C 1
ATOM 725 O O . GLY A 1 93 ? 11.145 3.484 -14.712 1.00 96.62 93 GLY A O 1
ATOM 726 N N . THR A 1 94 ? 10.077 1.584 -14.168 1.00 95.38 94 THR A N 1
ATOM 727 C CA . THR A 1 94 ? 11.140 0.660 -14.608 1.00 95.38 94 THR A CA 1
ATOM 728 C C . THR A 1 94 ? 10.727 -0.098 -15.869 1.00 95.38 94 THR A C 1
ATOM 730 O O . THR A 1 94 ? 9.535 -0.225 -16.137 1.00 95.38 94 THR A O 1
ATOM 733 N N . ARG A 1 95 ? 11.680 -0.558 -16.684 1.00 91.06 95 ARG A N 1
ATOM 734 C CA . ARG A 1 95 ? 11.381 -1.300 -17.924 1.00 91.06 95 ARG A CA 1
ATOM 735 C C . ARG A 1 95 ? 11.079 -2.771 -17.659 1.00 91.06 95 ARG A C 1
ATOM 737 O O . ARG A 1 95 ? 11.734 -3.363 -16.776 1.00 91.06 95 ARG A O 1
#

pLDDT: mean 73.45, std 18.51, range [40.44, 98.19]

Organism: NCBI:txid35019

Foldseek 3Di:
DVVVVVVVVVVVVVVPDDDDDDPDDPDPDPPPPDPPDDDPVVVVVVCVVVVVVVPPPPPPPDPPDDDDDDDDDWDADPVGFTWDADPVGDIDTHD

Sequence (95 aa):
MAALASSLIRQKREIRDPVASRPVSTQRKVCPRGTKSLCQKQLLILISKVRLCGGRKGRLEKPPDPQLKGIITKLFCRHGFYLQVHPDGSIEGTR

Radius of gyration: 33.99 Å; chains: 1; bounding box: 51×48×88 Å